Protein AF-A0A832JE76-F1 (afdb_monomer)

Secondary structure (DSSP, 8-state):
-B--SSS-EEEEEEEEEESSSTTPPPEES--SSS-TTEEESSTT----EEEETTEEEE-SS-PPEEESS--SSEEEEEEEE--TT-EEEEEETTTEEEEEE--TTS------

Structure (mmCIF, N/CA/C/O backbone):
data_AF-A0A832JE76-F1
#
_entry.id   AF-A0A832JE76-F1
#
loop_
_atom_site.group_PDB
_atom_site.id
_atom_site.type_symbol
_atom_site.label_atom_id
_atom_site.label_alt_id
_atom_site.label_comp_id
_atom_site.label_asym_id
_atom_site.label_entity_id
_atom_site.label_seq_id
_atom_site.pdbx_PDB_ins_code
_atom_site.Cartn_x
_atom_site.Cartn_y
_atom_site.Cartn_z
_atom_site.occupancy
_atom_site.B_iso_or_equiv
_atom_site.auth_seq_id
_atom_site.auth_comp_id
_atom_site.auth_asym_id
_atom_site.auth_atom_id
_atom_site.pdbx_PDB_model_num
ATOM 1 N N . MET A 1 1 ? -0.938 -5.854 4.646 1.00 96.62 1 MET A N 1
ATOM 2 C CA . MET A 1 1 ? 0.531 -5.787 4.488 1.00 96.62 1 MET A CA 1
ATOM 3 C C . MET A 1 1 ? 0.814 -5.365 3.062 1.00 96.62 1 MET A C 1
ATOM 5 O O . MET A 1 1 ? 0.077 -5.806 2.193 1.00 96.62 1 MET A O 1
ATOM 9 N N . LEU A 1 2 ? 1.823 -4.532 2.839 1.00 97.50 2 LEU A N 1
ATOM 10 C CA . LEU A 1 2 ? 2.368 -4.213 1.524 1.00 97.50 2 LEU A CA 1
ATOM 11 C C . LEU A 1 2 ? 3.797 -4.749 1.479 1.00 97.50 2 LEU A C 1
ATOM 13 O O . LEU A 1 2 ? 4.604 -4.401 2.349 1.00 97.50 2 LEU A O 1
ATOM 17 N N . GLN A 1 3 ? 4.081 -5.619 0.518 1.00 96.81 3 GLN A N 1
ATOM 18 C CA . GLN A 1 3 ? 5.404 -6.205 0.342 1.00 96.81 3 GLN A CA 1
ATOM 19 C C . GLN A 1 3 ? 6.373 -5.165 -0.230 1.00 96.81 3 GLN A C 1
ATOM 21 O O . GLN A 1 3 ? 6.029 -4.445 -1.170 1.00 96.81 3 GLN A O 1
ATOM 26 N N . GLY A 1 4 ? 7.571 -5.058 0.345 1.00 92.94 4 GLY A N 1
ATOM 27 C CA . GLY A 1 4 ? 8.523 -3.993 -0.001 1.00 92.94 4 GLY A CA 1
ATOM 28 C C . GLY A 1 4 ? 9.950 -4.446 -0.301 1.00 92.94 4 GLY A C 1
ATOM 29 O O . GLY A 1 4 ? 10.831 -3.600 -0.443 1.00 92.94 4 GLY A O 1
ATOM 30 N N . ASP A 1 5 ? 10.211 -5.748 -0.331 1.00 89.19 5 ASP A N 1
ATOM 31 C CA . ASP A 1 5 ? 11.561 -6.311 -0.396 1.00 89.19 5 ASP A CA 1
ATOM 32 C C . ASP A 1 5 ? 12.021 -6.702 -1.812 1.00 89.19 5 ASP A C 1
ATOM 34 O O . ASP A 1 5 ? 13.227 -6.823 -2.018 1.00 89.19 5 ASP A O 1
ATOM 38 N N . HIS A 1 6 ? 11.113 -6.838 -2.790 1.00 84.94 6 HIS A N 1
ATOM 39 C CA . HIS A 1 6 ? 11.440 -7.366 -4.127 1.00 84.94 6 HIS A CA 1
ATOM 40 C C . HIS A 1 6 ? 11.556 -6.313 -5.244 1.00 84.94 6 HIS A C 1
ATOM 42 O O . HIS A 1 6 ? 12.402 -6.472 -6.124 1.00 84.94 6 HIS A O 1
ATOM 48 N N . GLY A 1 7 ? 10.764 -5.236 -5.235 1.00 92.06 7 GLY A N 1
ATOM 49 C CA . GLY A 1 7 ? 10.779 -4.253 -6.322 1.00 92.06 7 GLY A CA 1
ATOM 50 C C . GLY A 1 7 ? 10.119 -2.910 -5.976 1.00 92.06 7 GLY A C 1
ATOM 51 O O . GLY A 1 7 ? 9.318 -2.837 -5.042 1.00 92.06 7 GLY A O 1
ATOM 52 N N . PRO A 1 8 ? 10.487 -1.820 -6.682 1.00 96.75 8 PRO A N 1
ATOM 53 C CA . PRO A 1 8 ? 9.903 -0.501 -6.460 1.00 96.75 8 PRO A CA 1
ATOM 54 C C . PRO A 1 8 ? 8.420 -0.494 -6.816 1.00 96.75 8 PRO A C 1
ATOM 56 O O . PRO A 1 8 ? 8.007 -1.102 -7.798 1.00 96.75 8 PRO A O 1
ATOM 59 N N . ILE A 1 9 ? 7.602 0.211 -6.047 1.00 98.06 9 ILE A N 1
ATOM 60 C CA . ILE A 1 9 ? 6.162 0.296 -6.300 1.00 98.06 9 ILE A CA 1
ATOM 61 C C . ILE A 1 9 ? 5.596 1.572 -5.696 1.00 98.06 9 ILE A C 1
ATOM 63 O O . ILE A 1 9 ? 6.127 2.098 -4.717 1.00 98.06 9 ILE A O 1
ATOM 67 N N . GLN A 1 10 ? 4.514 2.068 -6.282 1.00 98.25 10 GLN A N 1
ATOM 68 C CA . GLN A 1 10 ? 3.770 3.209 -5.767 1.00 98.25 10 GLN A CA 1
ATOM 69 C C . GLN A 1 10 ? 2.337 2.771 -5.501 1.00 98.25 10 GLN A C 1
ATOM 71 O O . GLN A 1 10 ? 1.743 2.074 -6.322 1.00 98.25 10 GLN A O 1
ATOM 76 N N . TYR A 1 11 ? 1.780 3.188 -4.370 1.00 98.44 11 TYR A N 1
ATOM 77 C CA . TYR A 1 11 ? 0.398 2.926 -3.995 1.00 98.44 11 TYR A CA 1
ATOM 78 C C . TYR A 1 11 ? -0.364 4.221 -3.745 1.00 98.44 11 TYR A C 1
ATOM 80 O O . TYR A 1 11 ? 0.161 5.180 -3.177 1.00 98.44 11 TYR A O 1
ATOM 88 N N . ARG A 1 12 ? -1.652 4.221 -4.083 1.00 97.94 12 ARG A N 1
ATOM 89 C CA . ARG A 1 12 ? -2.575 5.317 -3.773 1.00 97.94 12 ARG A CA 1
ATOM 90 C C . ARG A 1 12 ? -3.983 4.805 -3.516 1.00 97.94 12 ARG A C 1
ATOM 92 O O . ARG A 1 12 ? -4.282 3.630 -3.717 1.00 97.94 12 ARG A O 1
ATOM 99 N N . ASN A 1 13 ? -4.843 5.696 -3.023 1.00 97.81 13 ASN A N 1
ATOM 100 C CA . ASN A 1 13 ? -6.251 5.404 -2.737 1.00 97.81 13 ASN A CA 1
ATOM 101 C C . ASN A 1 13 ? -6.463 4.133 -1.890 1.00 97.81 13 ASN A C 1
ATOM 103 O O . ASN A 1 13 ? -7.455 3.429 -2.056 1.00 97.81 13 ASN A O 1
ATOM 107 N N . ILE A 1 14 ? -5.544 3.849 -0.956 1.00 98.38 14 ILE A N 1
ATOM 108 C CA . 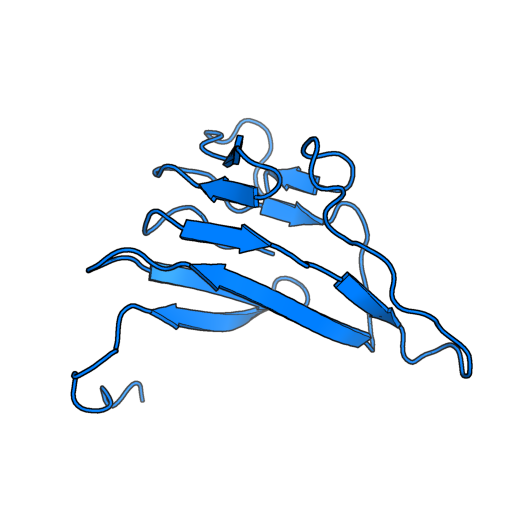ILE A 1 14 ? -5.637 2.684 -0.072 1.00 98.38 14 ILE A CA 1
ATOM 109 C C . ILE A 1 14 ? -6.732 2.943 0.961 1.00 98.38 14 ILE A C 1
ATOM 111 O O . ILE A 1 14 ? -6.580 3.788 1.850 1.00 98.38 14 ILE A O 1
ATOM 115 N N . ARG A 1 15 ? -7.842 2.215 0.864 1.00 97.88 15 ARG A N 1
ATOM 116 C CA . ARG A 1 15 ? -8.998 2.364 1.755 1.00 97.88 15 ARG A CA 1
ATOM 117 C C . ARG A 1 15 ? -9.667 1.026 2.017 1.00 97.88 15 ARG A C 1
ATOM 119 O O . ARG A 1 15 ? -9.660 0.131 1.178 1.00 97.88 15 ARG A O 1
ATOM 126 N N . ILE A 1 16 ? -10.264 0.911 3.192 1.00 97.44 16 ILE A N 1
ATOM 127 C CA . ILE A 1 16 ? -10.886 -0.312 3.684 1.00 97.44 16 ILE A CA 1
ATOM 128 C C . ILE A 1 16 ? -12.318 -0.035 4.126 1.00 97.44 16 ILE A C 1
ATOM 130 O O . ILE A 1 16 ? -12.606 1.015 4.697 1.00 97.44 16 ILE A O 1
ATOM 134 N N . ARG A 1 17 ? -13.220 -0.981 3.888 1.00 96.94 17 ARG A N 1
ATOM 135 C CA . ARG A 1 17 ? -14.594 -0.948 4.383 1.00 96.94 17 ARG A CA 1
ATOM 136 C C . ARG A 1 17 ? -14.854 -2.212 5.203 1.00 96.94 17 ARG A C 1
ATOM 138 O O . ARG A 1 17 ? -14.946 -3.286 4.610 1.00 96.94 17 ARG A O 1
ATOM 145 N N . PRO A 1 18 ? -14.935 -2.116 6.539 1.00 95.25 18 PRO A N 1
ATOM 146 C CA . PRO A 1 18 ? -15.337 -3.235 7.386 1.00 95.25 18 PRO A CA 1
ATOM 147 C C . PRO A 1 18 ? -16.714 -3.779 7.002 1.00 95.25 18 PRO A C 1
ATOM 149 O O . PRO A 1 18 ? -17.597 -2.996 6.669 1.00 95.25 18 PRO A O 1
ATOM 152 N N . LEU A 1 19 ? -16.912 -5.094 7.080 1.00 94.06 19 LEU A N 1
ATOM 153 C CA . LEU A 1 19 ? -18.191 -5.732 6.738 1.00 94.06 19 LEU A CA 1
ATOM 154 C C . LEU A 1 19 ? -19.037 -6.115 7.958 1.00 94.06 19 LEU A C 1
ATOM 156 O O . LEU A 1 19 ? -20.226 -6.362 7.817 1.00 94.06 19 LEU A O 1
ATOM 160 N N . TRP A 1 20 ? -18.469 -6.086 9.165 1.00 87.38 20 TRP A N 1
ATOM 161 C CA . TRP A 1 20 ? -19.198 -6.364 10.413 1.00 87.38 20 TRP A CA 1
ATOM 162 C C . 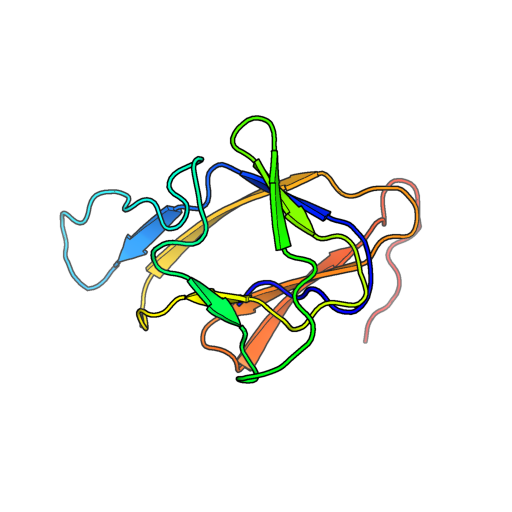TRP A 1 20 ? -20.106 -5.214 10.883 1.00 87.38 20 TRP A C 1
ATOM 164 O O . TRP A 1 20 ? -20.718 -5.298 11.946 1.00 87.38 20 TRP A O 1
ATOM 174 N N . LYS A 1 21 ? -20.164 -4.107 10.135 1.00 84.62 21 LYS A N 1
ATOM 175 C CA . LYS A 1 21 ? -21.033 -2.961 10.414 1.00 84.62 21 LYS A CA 1
ATOM 176 C C . LYS A 1 21 ? -21.795 -2.614 9.137 1.00 84.62 21 LYS A C 1
ATOM 178 O O . LYS A 1 21 ? -21.183 -2.225 8.149 1.00 84.62 21 LYS A O 1
ATOM 183 N N . GLU A 1 22 ? -23.117 -2.742 9.196 1.00 75.00 22 GLU A N 1
ATOM 184 C CA . GLU A 1 22 ? -24.042 -2.681 8.052 1.00 75.00 22 GLU A CA 1
ATOM 185 C C . GLU A 1 22 ? -23.932 -1.371 7.244 1.00 75.00 22 GLU A C 1
ATOM 187 O O . GLU A 1 22 ? -23.977 -1.387 6.018 1.00 75.00 22 GLU A O 1
ATOM 192 N N . GLU A 1 23 ? -23.642 -0.252 7.918 1.00 82.62 23 GLU A N 1
ATOM 193 C CA . GLU A 1 23 ? -23.435 1.069 7.301 1.00 82.62 23 GLU A CA 1
ATOM 194 C C . GLU A 1 23 ? -21.975 1.558 7.381 1.00 82.62 23 GLU A C 1
ATOM 196 O O . GLU A 1 23 ? -21.690 2.747 7.557 1.00 82.62 23 GLU A O 1
ATOM 201 N N . ALA A 1 24 ? -20.994 0.654 7.321 1.00 84.88 24 ALA A N 1
ATOM 202 C CA . ALA A 1 24 ? -19.595 1.068 7.300 1.00 84.88 24 ALA A CA 1
ATOM 203 C C . ALA A 1 24 ? -19.260 1.849 6.016 1.00 84.88 24 ALA A C 1
ATOM 205 O O . ALA A 1 24 ? -19.327 1.325 4.905 1.00 84.88 24 ALA A O 1
ATOM 206 N N . GLY A 1 25 ? -18.828 3.100 6.174 1.00 94.56 25 GLY A N 1
ATOM 207 C CA . GLY A 1 25 ? -18.188 3.860 5.103 1.00 94.56 25 GLY A CA 1
ATOM 208 C C . GLY A 1 25 ? -16.760 3.380 4.815 1.00 94.56 25 GLY A C 1
ATOM 209 O O . GLY A 1 25 ? -16.158 2.631 5.588 1.00 94.56 25 GLY A O 1
ATOM 210 N N . TRP A 1 26 ? -16.194 3.849 3.702 1.00 96.75 26 TRP A N 1
ATOM 211 C CA . TRP A 1 26 ? -14.779 3.648 3.396 1.00 96.75 26 TRP A CA 1
ATOM 212 C C . TRP A 1 26 ? -13.894 4.443 4.358 1.00 96.75 26 TRP A C 1
ATOM 214 O O . TRP A 1 26 ? -14.071 5.646 4.535 1.00 96.75 26 TRP A O 1
ATOM 224 N N . ILE A 1 27 ? -12.906 3.770 4.936 1.00 95.50 27 ILE A N 1
ATOM 225 C CA . ILE A 1 27 ? -11.911 4.340 5.839 1.00 95.50 27 ILE A CA 1
ATOM 226 C C . ILE A 1 27 ? -10.579 4.404 5.083 1.00 95.50 27 ILE A C 1
ATOM 228 O O . ILE A 1 27 ? -10.106 3.357 4.629 1.00 95.50 27 ILE A O 1
ATOM 232 N N . PRO A 1 28 ? -9.944 5.579 4.939 1.00 97.31 28 PRO A N 1
ATOM 233 C CA . PRO A 1 28 ? -8.616 5.656 4.346 1.00 97.31 28 PRO A CA 1
ATOM 234 C C . PRO A 1 28 ? -7.610 4.923 5.241 1.00 97.31 28 PRO A C 1
ATOM 236 O O . PRO A 1 28 ? -7.531 5.181 6.441 1.00 97.31 28 PRO A O 1
ATOM 239 N N . LEU A 1 29 ? -6.849 3.998 4.655 1.00 97.94 29 LEU A N 1
ATOM 240 C CA . LEU A 1 29 ? -5.677 3.407 5.302 1.00 97.94 29 LEU A CA 1
ATOM 241 C C . LEU A 1 29 ? -4.434 4.262 5.063 1.00 97.94 29 LEU A C 1
ATOM 243 O O . LEU A 1 29 ? -3.551 4.286 5.907 1.00 97.94 29 LEU A O 1
ATOM 247 N N . PHE A 1 30 ? -4.366 4.976 3.940 1.00 98.25 30 PHE A N 1
ATOM 248 C CA . PHE A 1 30 ? -3.294 5.918 3.644 1.00 98.25 30 PHE A CA 1
ATOM 249 C C . PHE A 1 30 ? -3.834 7.347 3.598 1.00 98.25 30 PHE A C 1
ATOM 251 O O . PHE A 1 30 ? -4.859 7.614 2.972 1.00 98.25 30 PHE A O 1
ATOM 258 N N . ASN A 1 31 ? -3.143 8.266 4.273 1.00 97.31 31 ASN A N 1
ATOM 259 C CA . ASN A 1 31 ? -3.573 9.656 4.422 1.00 97.31 31 ASN A CA 1
ATOM 260 C C . ASN A 1 31 ? -3.011 10.598 3.338 1.00 97.31 31 ASN A C 1
ATOM 262 O O . ASN A 1 31 ? -3.347 11.784 3.339 1.00 97.31 31 ASN A O 1
ATOM 266 N N . GLY A 1 32 ? -2.159 10.097 2.434 1.00 97.25 32 GLY A N 1
ATOM 267 C CA . GLY A 1 32 ? -1.527 10.893 1.378 1.00 97.25 32 GLY A CA 1
ATOM 268 C C . GLY A 1 32 ? -0.444 11.860 1.867 1.00 97.25 32 GLY A C 1
ATOM 269 O O . GLY A 1 32 ? -0.054 12.745 1.108 1.00 97.25 32 GLY A O 1
ATOM 270 N N . LYS A 1 33 ? 0.001 11.753 3.125 1.00 97.88 33 LYS A N 1
ATOM 271 C CA . LYS A 1 33 ? 0.936 12.694 3.764 1.00 97.88 33 LYS A CA 1
ATOM 272 C C . LYS A 1 33 ? 2.134 12.003 4.405 1.00 97.88 33 LYS A C 1
ATOM 274 O O . LYS A 1 33 ? 3.254 12.461 4.228 1.00 97.88 33 LYS A O 1
ATOM 279 N N . ASP A 1 34 ? 1.899 10.928 5.146 1.00 97.94 34 ASP A N 1
ATOM 280 C CA . ASP A 1 34 ? 2.922 10.224 5.916 1.00 97.94 34 ASP A CA 1
ATOM 281 C C . ASP A 1 34 ? 2.510 8.762 6.179 1.00 97.94 34 ASP A C 1
ATOM 283 O O . ASP A 1 34 ? 1.516 8.263 5.647 1.00 97.94 34 ASP A O 1
ATOM 287 N N . LEU A 1 35 ? 3.304 8.060 6.992 1.00 97.62 35 LEU A N 1
ATOM 288 C CA . LEU A 1 35 ? 3.084 6.658 7.351 1.00 97.62 35 LEU A CA 1
ATOM 289 C C . LEU A 1 35 ? 2.221 6.478 8.613 1.00 97.62 35 LEU A C 1
ATOM 291 O O . LEU A 1 35 ? 2.201 5.386 9.173 1.00 97.62 35 LEU A O 1
ATOM 295 N N . THR A 1 36 ? 1.506 7.503 9.089 1.00 98.31 36 THR A N 1
ATOM 296 C CA . THR A 1 36 ? 0.604 7.358 10.246 1.00 98.31 36 THR A CA 1
ATOM 297 C C . THR A 1 36 ? -0.409 6.239 9.989 1.00 98.31 36 THR A C 1
ATOM 299 O O . THR A 1 36 ? -1.065 6.210 8.947 1.00 98.31 36 THR A O 1
ATOM 302 N N . GLY A 1 37 ? -0.551 5.310 10.941 1.00 97.88 37 GLY A N 1
ATOM 303 C CA . GLY A 1 37 ? -1.375 4.107 10.786 1.00 97.88 37 GLY A CA 1
ATOM 304 C C . GLY A 1 37 ? -0.640 2.912 10.169 1.00 97.88 37 GLY A C 1
ATOM 305 O O . GLY A 1 37 ? -1.238 1.839 10.024 1.00 97.88 37 GLY A O 1
ATOM 306 N N . TRP A 1 38 ? 0.644 3.068 9.843 1.00 98.19 38 TRP A N 1
ATOM 307 C CA . TRP A 1 38 ? 1.517 2.035 9.301 1.00 98.19 38 TRP A CA 1
ATOM 308 C C . TRP A 1 38 ? 2.789 1.891 10.125 1.00 98.19 38 TRP A C 1
ATOM 310 O O . TRP A 1 38 ? 3.310 2.837 10.705 1.00 98.19 38 TRP A O 1
ATOM 320 N N . ARG A 1 39 ? 3.343 0.684 10.112 1.00 97.56 39 ARG A N 1
ATOM 321 C CA . ARG A 1 39 ? 4.650 0.387 10.693 1.00 97.56 39 ARG A CA 1
ATOM 322 C C . ARG A 1 39 ? 5.388 -0.627 9.840 1.00 97.56 39 ARG A C 1
ATOM 324 O O . ARG A 1 39 ? 4.775 -1.413 9.116 1.00 97.56 39 ARG A O 1
ATOM 331 N N . LEU A 1 40 ? 6.707 -0.673 9.988 1.00 97.44 40 LEU A N 1
ATOM 332 C CA . LEU A 1 40 ? 7.481 -1.781 9.443 1.00 97.44 40 LEU A CA 1
ATOM 333 C C . LEU A 1 40 ? 7.042 -3.090 10.108 1.00 97.44 40 LEU A C 1
ATOM 335 O O . LEU A 1 40 ? 6.808 -3.159 11.322 1.00 97.44 40 LEU A O 1
ATOM 339 N N . ARG A 1 41 ? 6.945 -4.151 9.308 1.00 95.81 41 ARG A N 1
ATOM 340 C CA . ARG A 1 41 ? 6.600 -5.494 9.778 1.00 95.81 41 ARG A CA 1
ATOM 341 C C . ARG A 1 41 ? 7.610 -5.995 10.805 1.00 95.81 41 ARG A C 1
ATOM 343 O O . ARG A 1 41 ? 7.207 -6.515 11.845 1.00 95.81 41 ARG A O 1
ATOM 350 N N . ARG A 1 42 ? 8.902 -5.789 10.530 1.00 94.81 42 ARG A N 1
ATOM 351 C CA . ARG A 1 42 ? 10.021 -6.042 11.442 1.00 94.81 42 ARG A CA 1
ATOM 352 C C . ARG A 1 42 ? 10.501 -4.722 12.046 1.00 94.81 42 ARG A C 1
ATOM 354 O O . ARG A 1 42 ? 10.983 -3.850 11.326 1.00 94.81 42 ARG A O 1
ATOM 361 N N . ALA A 1 43 ? 10.408 -4.599 13.368 1.00 93.06 43 ALA A N 1
ATOM 362 C CA . ALA A 1 43 ? 10.976 -3.464 14.091 1.00 93.06 43 ALA A CA 1
ATOM 363 C C . ALA A 1 43 ? 12.498 -3.379 13.860 1.00 93.06 43 ALA A C 1
ATOM 365 O O . ALA A 1 43 ? 13.185 -4.402 13.867 1.00 93.06 43 ALA A O 1
ATOM 366 N N . GLY A 1 44 ? 13.009 -2.170 13.609 1.00 93.12 44 GLY A N 1
ATOM 367 C CA . GLY A 1 44 ? 14.420 -1.9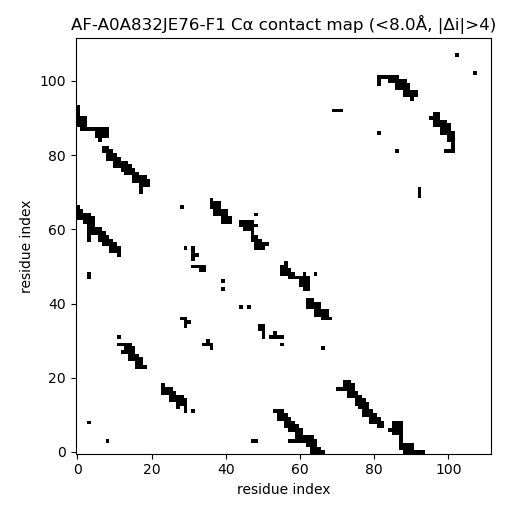38 13.263 1.00 93.12 44 GLY A CA 1
ATOM 368 C C . GLY A 1 44 ? 14.834 -2.431 11.869 1.00 93.12 44 GLY A C 1
ATOM 369 O O . GLY A 1 44 ? 16.018 -2.413 11.544 1.00 93.12 44 GLY A O 1
ATOM 370 N N . GLY A 1 45 ? 13.887 -2.896 11.048 1.00 94.31 45 GLY A N 1
ATOM 371 C CA . GLY A 1 45 ? 14.142 -3.244 9.655 1.00 94.31 45 GLY A CA 1
ATOM 372 C C . GLY A 1 45 ? 14.480 -2.018 8.799 1.00 94.31 45 GLY A C 1
ATOM 373 O O . GLY A 1 45 ? 14.175 -0.883 9.164 1.00 94.31 45 GLY A O 1
ATOM 374 N N . ARG A 1 46 ? 15.106 -2.242 7.637 1.00 95.75 46 ARG A N 1
ATOM 375 C CA . ARG A 1 46 ? 15.371 -1.167 6.668 1.00 95.75 46 ARG A CA 1
ATOM 376 C C . ARG A 1 46 ? 14.043 -0.581 6.184 1.00 95.75 46 ARG A C 1
ATOM 378 O O . ARG A 1 46 ? 13.154 -1.344 5.806 1.00 95.75 46 ARG A O 1
ATOM 385 N N . ASN A 1 47 ? 13.932 0.746 6.193 1.00 96.81 47 ASN A N 1
ATOM 386 C CA . ASN A 1 47 ? 12.785 1.461 5.649 1.00 96.81 47 ASN A CA 1
ATOM 387 C C . ASN A 1 47 ? 13.132 2.046 4.277 1.00 96.81 47 ASN A C 1
ATOM 389 O O . ASN A 1 47 ? 13.976 2.934 4.197 1.00 96.81 47 ASN A O 1
ATOM 393 N N . GLY A 1 48 ? 12.476 1.560 3.229 1.00 97.12 48 GLY A N 1
ATOM 394 C CA . GLY A 1 48 ? 12.476 2.161 1.896 1.00 97.12 48 GLY A CA 1
ATOM 395 C C . GLY A 1 48 ? 11.148 2.834 1.544 1.00 97.12 48 GLY A C 1
ATOM 396 O O . GLY A 1 48 ? 10.946 3.179 0.385 1.00 97.12 48 GLY A O 1
ATOM 397 N N . TRP A 1 49 ? 10.229 2.985 2.505 1.00 98.06 49 TRP A N 1
ATOM 398 C CA . TRP A 1 49 ? 8.930 3.619 2.293 1.00 98.06 49 TRP A CA 1
ATOM 399 C C . TRP A 1 49 ? 8.997 5.131 2.525 1.00 98.06 49 TRP A C 1
ATOM 401 O O . TRP A 1 49 ? 9.427 5.587 3.590 1.00 98.06 49 TRP A O 1
ATOM 411 N N . SER A 1 50 ? 8.509 5.895 1.552 1.00 98.06 50 SER A N 1
ATOM 412 C CA . SER A 1 50 ? 8.366 7.353 1.574 1.00 98.06 50 SER A CA 1
ATOM 413 C C . SER A 1 50 ? 6.974 7.766 1.081 1.00 98.06 50 SER A C 1
ATOM 415 O O . SER A 1 50 ? 6.194 6.946 0.591 1.00 98.06 50 SER A O 1
ATOM 417 N N . VAL A 1 51 ? 6.640 9.049 1.234 1.00 98.38 51 VAL A N 1
ATOM 418 C CA . VAL A 1 51 ? 5.450 9.642 0.615 1.00 98.38 51 VAL A CA 1
ATOM 419 C C . VAL A 1 51 ? 5.890 10.717 -0.364 1.00 98.38 51 VAL A C 1
ATOM 421 O O . VAL A 1 51 ? 6.542 11.684 0.028 1.00 98.38 51 VAL A O 1
ATOM 424 N N . GLU A 1 52 ? 5.506 10.563 -1.626 1.00 98.00 52 GLU A N 1
ATOM 425 C CA . GLU A 1 52 ? 5.844 11.479 -2.716 1.00 98.00 52 GLU A CA 1
ATOM 426 C C . GLU A 1 52 ? 4.584 11.749 -3.531 1.00 98.00 52 GLU A C 1
ATOM 428 O O . GLU A 1 52 ? 3.853 10.828 -3.869 1.00 98.00 52 GLU A O 1
ATOM 433 N N . ASN A 1 53 ? 4.274 13.017 -3.812 1.00 96.44 53 ASN A N 1
ATOM 434 C CA . ASN A 1 53 ? 3.094 13.400 -4.605 1.00 96.44 53 ASN A CA 1
ATOM 435 C C . ASN A 1 53 ? 1.759 12.782 -4.128 1.00 96.44 53 ASN A C 1
ATOM 437 O O . ASN A 1 53 ? 0.863 12.534 -4.930 1.00 96.44 53 ASN A O 1
ATOM 441 N N . ARG A 1 54 ? 1.599 12.595 -2.808 1.00 97.25 54 ARG A N 1
ATOM 442 C CA . ARG A 1 54 ? 0.449 11.918 -2.168 1.00 97.25 54 ARG A CA 1
ATOM 443 C C . ARG A 1 54 ? 0.320 10.428 -2.498 1.00 97.25 54 ARG A C 1
ATOM 445 O O . ARG A 1 54 ? -0.757 9.860 -2.322 1.00 97.25 54 ARG A O 1
ATOM 452 N N . GLU A 1 55 ? 1.405 9.800 -2.920 1.00 98.19 55 GLU A N 1
ATOM 453 C CA . GLU A 1 55 ? 1.517 8.369 -3.173 1.00 98.19 55 GLU A CA 1
ATOM 454 C C . GLU A 1 55 ? 2.498 7.756 -2.170 1.00 98.19 55 GLU A C 1
ATOM 456 O O . GLU A 1 55 ? 3.458 8.393 -1.733 1.00 98.19 55 GLU A O 1
ATOM 461 N N . LEU A 1 56 ? 2.218 6.526 -1.755 1.00 98.31 56 LEU A N 1
ATOM 462 C CA . LEU A 1 56 ? 3.091 5.744 -0.893 1.00 98.31 56 LEU A CA 1
ATOM 463 C C . LEU A 1 56 ? 4.096 5.014 -1.782 1.00 98.31 56 LEU A C 1
ATOM 465 O O . LEU A 1 56 ? 3.714 4.102 -2.516 1.00 98.31 56 LEU A O 1
ATOM 469 N N . VAL A 1 57 ? 5.360 5.416 -1.718 1.00 98.25 57 VAL A N 1
ATOM 470 C CA . VAL A 1 57 ? 6.427 4.930 -2.597 1.00 98.25 57 VAL A CA 1
ATOM 471 C C . VAL A 1 57 ? 7.324 3.967 -1.835 1.00 98.25 57 VAL A C 1
ATOM 473 O O . VAL A 1 57 ? 7.702 4.229 -0.695 1.00 98.25 57 VAL A O 1
ATOM 476 N N . ASN A 1 58 ? 7.675 2.850 -2.465 1.00 98.12 58 ASN A N 1
ATOM 477 C CA . ASN A 1 58 ? 8.712 1.941 -2.000 1.00 98.12 58 ASN A CA 1
ATOM 478 C C . ASN A 1 58 ? 9.943 2.030 -2.906 1.00 98.12 58 ASN A C 1
ATOM 480 O O . ASN A 1 58 ? 9.834 1.840 -4.118 1.00 98.12 58 ASN A O 1
ATOM 484 N N . THR A 1 59 ? 11.110 2.244 -2.299 1.00 95.81 59 THR A N 1
ATOM 485 C CA . THR A 1 59 ? 12.422 2.069 -2.929 1.00 95.81 59 THR A CA 1
ATOM 486 C C . THR A 1 59 ? 13.175 0.933 -2.220 1.00 95.81 59 THR A C 1
ATOM 488 O O . THR A 1 59 ? 13.678 1.135 -1.110 1.00 95.81 59 THR A O 1
ATOM 491 N N . PRO A 1 60 ? 13.257 -0.270 -2.820 1.00 91.31 60 PRO A N 1
ATOM 492 C CA . PRO A 1 60 ? 13.898 -1.423 -2.201 1.00 91.31 60 PRO A CA 1
ATOM 493 C C . PRO A 1 60 ? 15.415 -1.246 -2.005 1.00 91.31 60 PRO A C 1
ATOM 495 O O . PRO A 1 60 ? 16.052 -0.439 -2.684 1.00 91.31 60 PRO A O 1
ATOM 498 N N . PRO A 1 61 ? 16.034 -2.063 -1.132 1.00 92.56 61 PRO A N 1
ATOM 499 C CA . PRO A 1 61 ? 15.379 -3.068 -0.297 1.00 92.56 61 PRO A CA 1
ATOM 500 C C . PRO A 1 61 ? 14.673 -2.415 0.895 1.00 92.56 61 PRO A C 1
ATOM 502 O O . PRO A 1 61 ? 15.236 -1.549 1.564 1.00 92.56 61 PRO A O 1
ATOM 505 N N . SER A 1 62 ? 13.456 -2.861 1.197 1.00 95.56 62 SER A N 1
ATOM 506 C CA . SER A 1 62 ? 12.692 -2.410 2.358 1.00 95.56 62 SER A CA 1
ATOM 507 C C . SER A 1 62 ? 12.081 -3.588 3.096 1.00 95.56 62 SER A C 1
ATOM 509 O O . SER A 1 62 ? 11.805 -4.638 2.533 1.00 95.56 62 SER A O 1
ATOM 511 N N . THR A 1 63 ? 11.824 -3.390 4.380 1.00 96.69 63 THR A N 1
ATOM 512 C CA . THR A 1 63 ? 10.921 -4.251 5.140 1.00 96.69 63 THR A CA 1
ATOM 513 C C . THR A 1 63 ? 9.483 -3.996 4.691 1.00 96.69 63 THR A C 1
ATOM 515 O O . THR A 1 63 ? 9.126 -2.851 4.390 1.00 96.69 63 THR A O 1
ATOM 518 N N . ASP A 1 64 ? 8.648 -5.035 4.694 1.00 97.50 64 ASP A N 1
ATOM 519 C CA . ASP A 1 64 ? 7.209 -4.911 4.443 1.00 97.50 64 ASP A CA 1
ATOM 520 C C . ASP A 1 64 ? 6.559 -3.871 5.358 1.00 97.50 64 ASP A C 1
ATOM 522 O O . ASP A 1 64 ? 6.921 -3.732 6.534 1.00 97.50 64 ASP A O 1
ATOM 526 N N . LEU A 1 65 ? 5.538 -3.198 4.839 1.00 97.56 65 LEU A N 1
ATOM 527 C CA . LEU A 1 65 ? 4.712 -2.278 5.606 1.00 97.56 65 LEU A CA 1
ATOM 528 C C . LEU A 1 65 ? 3.431 -2.983 6.061 1.00 97.56 65 LEU A C 1
ATOM 530 O O . LEU A 1 65 ? 2.761 -3.678 5.295 1.00 97.56 65 LEU A O 1
ATOM 534 N N . VAL A 1 66 ? 3.053 -2.818 7.322 1.00 97.94 66 VAL A N 1
ATOM 535 C CA . VAL A 1 66 ? 1.804 -3.361 7.871 1.00 97.94 66 VAL A CA 1
ATOM 536 C C . VAL A 1 66 ? 0.995 -2.251 8.514 1.00 97.94 66 VAL A C 1
ATOM 538 O O . VAL A 1 66 ? 1.552 -1.318 9.086 1.00 97.94 66 VAL A O 1
ATOM 541 N N . THR A 1 67 ? -0.327 -2.360 8.427 1.00 97.81 67 THR A N 1
ATOM 542 C CA . THR A 1 67 ? -1.220 -1.475 9.170 1.00 97.81 67 THR A CA 1
ATOM 543 C C . THR A 1 67 ? -1.023 -1.703 10.667 1.00 97.81 67 THR A C 1
ATOM 545 O O . THR A 1 67 ? -0.840 -2.837 11.115 1.00 97.81 67 THR A O 1
ATOM 548 N N . GLU A 1 68 ? -1.081 -0.638 11.461 1.00 97.56 68 GLU A N 1
ATOM 549 C CA . GLU A 1 68 ? -1.085 -0.746 12.926 1.00 97.56 68 GLU A CA 1
ATOM 550 C C . GLU A 1 68 ? -2.369 -1.416 13.428 1.00 97.56 68 GLU A C 1
ATOM 552 O O . GLU A 1 68 ? -2.359 -2.165 14.403 1.00 97.56 68 GLU A O 1
ATOM 557 N N . ARG A 1 69 ? -3.475 -1.180 12.716 1.00 95.94 69 ARG A N 1
ATOM 558 C CA . ARG A 1 69 ? -4.780 -1.791 12.970 1.00 95.94 69 ARG A CA 1
ATOM 559 C C . ARG A 1 69 ? -4.882 -3.170 12.325 1.00 95.94 69 ARG A C 1
ATOM 561 O O . ARG A 1 69 ? -4.365 -3.398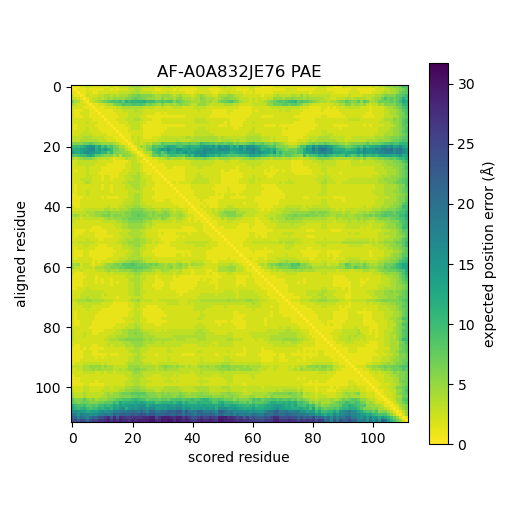 11.230 1.00 95.94 69 ARG A O 1
ATOM 568 N N . THR A 1 70 ? -5.629 -4.054 12.974 1.00 95.31 70 THR A N 1
ATOM 569 C CA . THR A 1 70 ? -6.050 -5.347 12.431 1.00 95.31 70 THR A CA 1
ATOM 570 C C . THR A 1 70 ? -7.494 -5.275 11.938 1.00 95.31 70 THR A C 1
ATOM 572 O O . THR A 1 70 ? -8.295 -4.470 12.416 1.00 95.31 70 THR A O 1
ATOM 575 N N . PHE A 1 71 ? -7.822 -6.109 10.952 1.00 93.81 71 PHE A N 1
ATOM 576 C CA . PHE A 1 71 ? -9.145 -6.163 10.336 1.00 93.81 71 PHE A CA 1
ATOM 577 C C . PHE A 1 71 ? -9.533 -7.621 10.080 1.00 93.81 71 PHE A C 1
ATOM 579 O O . PHE A 1 71 ? -8.676 -8.432 9.724 1.00 93.81 71 PHE A O 1
ATOM 586 N N . GLN A 1 72 ? -10.815 -7.936 10.268 1.00 92.75 72 GLN A N 1
ATOM 587 C CA . GLN A 1 72 ? -11.397 -9.245 9.963 1.00 92.75 72 GLN A CA 1
ATOM 588 C C . GLN A 1 72 ? -12.064 -9.215 8.588 1.00 92.75 72 GLN A C 1
ATOM 590 O O . GLN A 1 72 ? -11.350 -9.138 7.595 1.00 92.75 72 GLN A O 1
ATOM 595 N N . ASP A 1 73 ? -13.393 -9.225 8.522 1.00 95.62 73 ASP A N 1
ATOM 596 C CA . ASP A 1 73 ? -14.127 -9.185 7.262 1.00 95.62 73 ASP A CA 1
ATOM 597 C C . ASP A 1 73 ? -14.156 -7.757 6.714 1.00 95.62 73 ASP A C 1
ATOM 599 O O . ASP A 1 73 ? -14.642 -6.826 7.365 1.00 95.62 73 ASP A O 1
ATOM 603 N N . PHE A 1 74 ? -13.612 -7.556 5.516 1.00 96.62 74 PHE A N 1
ATOM 604 C CA . PHE A 1 74 ? -13.523 -6.240 4.894 1.00 96.62 74 PHE A CA 1
ATOM 605 C C . PHE A 1 74 ? -13.570 -6.311 3.370 1.00 96.62 74 PHE A C 1
ATOM 607 O O . PHE A 1 74 ? -13.242 -7.321 2.753 1.00 96.62 74 PHE A O 1
ATOM 614 N N . GLN A 1 75 ? -13.891 -5.176 2.760 1.00 97.12 75 GLN A N 1
ATOM 615 C CA . GLN A 1 75 ? -13.487 -4.862 1.396 1.00 97.12 75 GLN A CA 1
ATOM 616 C C . GLN A 1 75 ? -12.271 -3.946 1.417 1.00 97.12 75 GLN A C 1
ATOM 618 O O . GLN A 1 75 ? -12.193 -3.025 2.230 1.00 97.12 75 GLN A O 1
ATOM 623 N N . LEU A 1 76 ? -11.336 -4.188 0.507 1.00 97.94 76 LEU A N 1
ATOM 624 C CA . LEU A 1 76 ? -10.108 -3.420 0.364 1.00 97.94 76 LEU A CA 1
ATOM 625 C C . LEU A 1 76 ? -10.035 -2.865 -1.059 1.00 97.94 76 LEU A C 1
ATOM 627 O O . LEU A 1 76 ? -10.199 -3.605 -2.023 1.00 97.94 76 LEU A O 1
ATOM 631 N N . HIS A 1 77 ? -9.784 -1.564 -1.177 1.00 98.25 77 HIS A N 1
ATOM 632 C CA . HIS A 1 77 ? -9.466 -0.891 -2.435 1.00 98.25 77 HIS A CA 1
ATOM 633 C C . HIS A 1 77 ? -8.017 -0.425 -2.361 1.00 98.25 77 HIS A C 1
ATOM 635 O O . HIS A 1 77 ? -7.629 0.239 -1.396 1.00 98.25 77 HIS A O 1
ATOM 641 N N . VAL A 1 78 ? -7.236 -0.768 -3.382 1.00 98.19 78 VAL A N 1
ATOM 642 C CA . VAL A 1 78 ? -5.839 -0.360 -3.551 1.00 98.19 78 VAL A CA 1
ATOM 643 C C . VAL A 1 78 ? -5.629 -0.025 -5.019 1.00 98.19 78 VAL A C 1
ATOM 645 O O . VAL A 1 78 ? -6.022 -0.799 -5.887 1.00 98.19 78 VAL A O 1
ATOM 648 N N . GLU A 1 79 ? -4.995 1.109 -5.293 1.00 98.38 79 GLU A N 1
ATOM 649 C CA . GLU A 1 79 ? -4.439 1.420 -6.607 1.00 98.38 79 GLU A CA 1
ATOM 650 C C . GLU A 1 79 ? -2.919 1.393 -6.519 1.00 98.38 79 GLU A C 1
ATOM 652 O O . GLU A 1 79 ? -2.349 1.773 -5.493 1.00 98.38 79 GLU A O 1
ATOM 657 N N . PHE A 1 80 ? -2.269 0.962 -7.596 1.00 97.81 80 PHE A N 1
ATOM 658 C CA . PHE A 1 80 ? -0.819 0.884 -7.659 1.00 97.81 80 PHE A CA 1
ATOM 659 C C . PHE A 1 80 ? -0.284 1.260 -9.040 1.00 97.81 80 PHE A C 1
ATOM 661 O O . PHE A 1 80 ? -0.980 1.137 -10.049 1.00 97.81 80 PHE A O 1
ATOM 668 N N . VAL A 1 81 ? 0.975 1.690 -9.066 1.00 96.94 81 VAL A N 1
ATOM 669 C CA . VAL A 1 81 ? 1.793 1.830 -10.272 1.00 96.94 81 VAL A CA 1
ATOM 670 C C . VAL A 1 81 ? 3.015 0.941 -10.098 1.00 96.94 81 VAL A C 1
ATOM 672 O O . VAL A 1 81 ? 3.756 1.079 -9.122 1.00 96.94 81 VAL A O 1
ATOM 675 N N . ILE A 1 82 ? 3.210 0.024 -11.044 1.00 95.56 82 ILE A N 1
ATOM 676 C CA . ILE A 1 82 ? 4.310 -0.936 -11.037 1.00 95.56 82 ILE A CA 1
ATOM 677 C C . ILE A 1 82 ? 5.321 -0.602 -12.152 1.00 95.56 82 ILE A C 1
ATOM 679 O O . ILE A 1 82 ? 4.939 -0.544 -13.321 1.00 95.56 82 ILE A O 1
ATOM 683 N N . PRO A 1 83 ? 6.599 -0.340 -11.824 1.00 94.62 83 PRO A N 1
ATOM 684 C CA . PRO A 1 83 ? 7.668 -0.187 -12.808 1.00 94.62 83 PRO A CA 1
ATOM 685 C C . PRO A 1 83 ? 8.022 -1.509 -13.511 1.00 94.62 83 PRO A C 1
ATOM 687 O O . PRO A 1 83 ? 7.800 -2.581 -12.939 1.00 94.62 83 PRO A O 1
ATOM 690 N N . PRO A 1 84 ? 8.654 -1.451 -14.700 1.00 93.44 84 PRO A N 1
ATOM 691 C CA . PRO A 1 84 ? 9.102 -2.644 -15.413 1.00 93.44 84 PRO A CA 1
ATOM 692 C C . PRO A 1 84 ? 9.996 -3.549 -14.557 1.00 93.44 84 PRO A C 1
ATOM 694 O O . PRO A 1 84 ? 10.931 -3.080 -13.907 1.00 93.44 84 PRO A O 1
ATOM 697 N N . GLY A 1 85 ? 9.722 -4.853 -14.575 1.00 91.56 85 GLY A N 1
ATOM 698 C CA . GLY A 1 85 ? 10.486 -5.869 -13.843 1.00 91.56 85 GLY A CA 1
ATOM 699 C C . GLY A 1 85 ? 10.312 -5.855 -12.321 1.00 91.56 85 GLY A C 1
ATOM 700 O O . GLY A 1 85 ? 11.044 -6.564 -11.635 1.00 91.56 85 GLY A O 1
ATOM 701 N N . SER A 1 86 ? 9.378 -5.066 -11.787 1.00 95.19 86 SER A N 1
ATOM 702 C CA . SER A 1 86 ? 9.121 -4.998 -10.350 1.00 95.19 86 SER A CA 1
ATOM 703 C C . SER A 1 86 ? 8.186 -6.113 -9.856 1.00 95.19 86 SER A C 1
ATOM 705 O O . SER A 1 86 ? 7.528 -6.798 -10.641 1.00 95.19 86 SER A O 1
ATOM 707 N N . ASN A 1 87 ? 8.145 -6.296 -8.537 1.00 94.75 87 ASN A N 1
ATOM 708 C CA . ASN A 1 87 ? 7.320 -7.268 -7.832 1.00 94.75 87 ASN A CA 1
ATOM 709 C C . ASN A 1 87 ? 6.946 -6.713 -6.448 1.00 94.75 87 ASN A C 1
ATOM 711 O O . ASN A 1 87 ? 7.784 -6.143 -5.743 1.00 94.75 87 ASN A O 1
ATOM 715 N N . SER A 1 88 ? 5.680 -6.865 -6.077 1.00 96.94 88 SER A N 1
ATOM 716 C CA . SER A 1 88 ? 5.152 -6.555 -4.754 1.00 96.94 88 SER A CA 1
ATOM 717 C C . SER A 1 88 ? 3.905 -7.409 -4.492 1.00 96.94 88 SER A C 1
ATOM 719 O O . SER A 1 88 ? 3.536 -8.282 -5.277 1.00 96.94 88 SER A O 1
ATOM 721 N N . GLY A 1 89 ? 3.192 -7.118 -3.415 1.00 97.00 89 GLY A N 1
ATOM 722 C CA . GLY A 1 89 ? 2.004 -7.860 -3.049 1.00 97.00 89 GLY A CA 1
ATOM 723 C C . GLY A 1 89 ? 1.238 -7.212 -1.914 1.00 97.00 89 GLY A C 1
ATOM 724 O O . GLY A 1 89 ? 1.771 -6.460 -1.085 1.00 97.00 89 GLY A O 1
ATOM 725 N N . VAL A 1 90 ? -0.057 -7.511 -1.885 1.00 98.12 90 VAL A N 1
ATOM 726 C CA . VAL A 1 90 ? -0.962 -7.107 -0.813 1.00 98.12 90 VAL A CA 1
ATOM 727 C C . VAL A 1 90 ? -1.271 -8.333 0.034 1.00 98.12 90 VAL A C 1
ATOM 729 O O . VAL A 1 90 ? -2.045 -9.206 -0.352 1.00 98.12 90 VAL A O 1
ATOM 732 N N . GLY A 1 91 ? -0.681 -8.384 1.226 1.00 97.38 91 GLY A N 1
ATOM 733 C CA . GLY A 1 91 ? -0.930 -9.446 2.195 1.00 97.38 91 GLY A CA 1
ATOM 734 C C . GLY A 1 91 ? -2.187 -9.180 3.020 1.00 97.38 91 GLY A C 1
ATOM 735 O O . GLY A 1 91 ? -2.220 -8.246 3.837 1.00 97.38 91 GLY A O 1
ATOM 736 N N . LEU A 1 92 ? -3.192 -10.036 2.864 1.00 97.44 92 LEU A N 1
ATOM 737 C CA . LEU A 1 92 ? -4.406 -10.081 3.669 1.00 97.44 92 LEU A CA 1
ATOM 738 C C . LEU A 1 92 ? -4.131 -10.816 4.981 1.00 97.44 92 LEU A C 1
ATOM 740 O O . LEU A 1 92 ? -3.609 -11.934 4.995 1.00 97.44 92 LEU A O 1
ATOM 744 N N . GLN A 1 93 ? -4.445 -10.149 6.096 1.00 94.69 93 GLN A N 1
ATOM 745 C CA . GLN A 1 93 ? -4.292 -10.677 7.461 1.00 94.69 93 GLN A CA 1
ATOM 746 C C . GLN A 1 93 ? -2.886 -11.240 7.777 1.00 94.69 93 GLN A C 1
ATOM 748 O O . GLN A 1 93 ? -2.717 -12.037 8.695 1.00 94.69 93 GLN A O 1
ATOM 753 N N . GLY A 1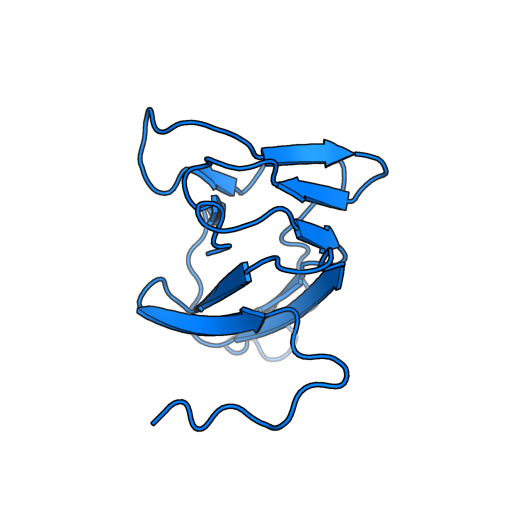 94 ? -1.865 -10.821 7.018 1.00 89.50 94 GLY A N 1
ATOM 754 C CA . GLY A 1 94 ? -0.490 -11.307 7.154 1.00 89.50 94 GLY A CA 1
ATOM 755 C C . GLY A 1 94 ? -0.288 -12.779 6.776 1.00 89.50 94 GLY A C 1
ATOM 756 O O . GLY A 1 94 ? 0.690 -13.369 7.227 1.00 89.50 94 GLY A O 1
ATOM 757 N N . ARG A 1 95 ? -1.208 -13.377 6.006 1.00 93.38 95 ARG A N 1
ATOM 758 C CA . ARG A 1 95 ? -1.189 -14.810 5.656 1.00 93.38 95 ARG A CA 1
ATOM 759 C C . ARG A 1 95 ? -1.333 -15.087 4.166 1.00 93.38 95 ARG A C 1
ATOM 761 O O . ARG A 1 95 ? -0.670 -15.988 3.670 1.00 93.38 95 ARG A O 1
ATOM 768 N N . TYR A 1 96 ? -2.199 -14.343 3.483 1.00 96.56 96 TYR A N 1
ATOM 769 C CA . TYR A 1 96 ? -2.579 -14.625 2.098 1.00 96.56 96 TYR A CA 1
ATOM 770 C C . TYR A 1 96 ? -2.190 -13.451 1.216 1.00 96.56 96 TYR A C 1
ATOM 772 O O . TYR A 1 96 ? -2.645 -12.333 1.451 1.00 96.56 96 TYR A O 1
ATOM 780 N N . GLU A 1 97 ? -1.335 -13.688 0.234 1.00 96.56 97 GLU A N 1
ATOM 781 C CA . GLU A 1 97 ? -0.844 -12.643 -0.654 1.00 96.56 97 GLU A CA 1
ATOM 782 C C . GLU A 1 97 ? -1.648 -12.589 -1.949 1.00 96.56 97 GLU A C 1
ATOM 784 O O . GLU A 1 97 ? -1.859 -13.604 -2.610 1.00 96.56 97 GLU A O 1
ATOM 789 N N . ILE A 1 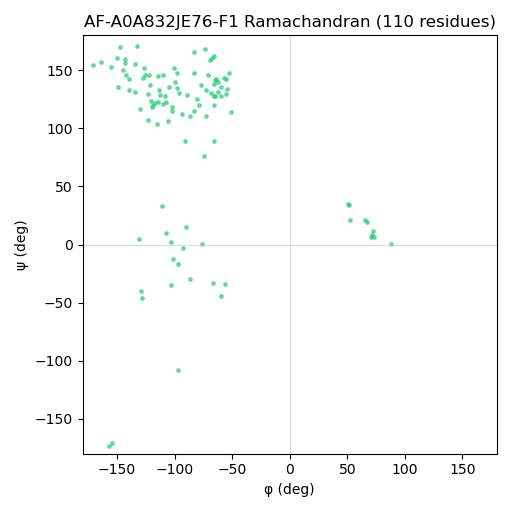98 ? -2.082 -11.384 -2.309 1.00 96.69 98 ILE A N 1
ATOM 790 C CA . ILE A 1 98 ? -2.507 -11.061 -3.667 1.00 96.69 98 ILE A CA 1
ATOM 791 C C . ILE A 1 98 ? -1.286 -10.479 -4.381 1.00 96.69 98 ILE A C 1
ATOM 793 O O . ILE A 1 98 ? -0.822 -9.394 -4.019 1.00 96.69 98 ILE A O 1
ATOM 797 N N . GLN A 1 99 ? -0.776 -11.212 -5.370 1.00 95.88 99 GLN A N 1
ATOM 798 C CA . GLN A 1 99 ? 0.430 -10.855 -6.117 1.00 95.88 99 GLN A CA 1
ATOM 799 C C . GLN A 1 99 ? 0.235 -9.580 -6.950 1.00 95.88 99 GLN A C 1
ATOM 801 O O . GLN A 1 99 ? -0.778 -9.426 -7.635 1.00 95.88 99 GLN A O 1
ATOM 806 N N . ILE A 1 100 ? 1.250 -8.713 -6.953 1.00 96.00 100 ILE A N 1
ATOM 807 C CA . ILE A 1 100 ? 1.412 -7.621 -7.917 1.00 96.00 100 ILE A CA 1
ATOM 808 C C . ILE A 1 100 ? 2.729 -7.851 -8.668 1.00 96.00 100 ILE A C 1
ATOM 810 O O . ILE A 1 100 ? 3.806 -7.895 -8.080 1.00 96.00 100 ILE A O 1
ATOM 814 N N . ASP A 1 101 ? 2.654 -8.028 -9.980 1.00 94.25 101 ASP A N 1
ATOM 815 C CA . ASP A 1 101 ? 3.802 -8.362 -10.824 1.00 94.25 101 ASP A CA 1
ATOM 816 C C . ASP A 1 101 ? 3.691 -7.635 -12.167 1.00 94.25 101 ASP A C 1
ATOM 818 O O . ASP A 1 101 ? 2.587 -7.428 -12.683 1.00 94.25 101 ASP A O 1
ATOM 822 N N . ASP A 1 102 ? 4.831 -7.235 -12.731 1.00 93.56 102 ASP A N 1
ATOM 823 C CA . ASP A 1 102 ? 4.903 -6.635 -14.064 1.00 93.56 102 ASP A CA 1
ATOM 824 C C . ASP A 1 102 ? 4.710 -7.714 -15.144 1.00 93.56 102 ASP A C 1
ATOM 826 O O . ASP A 1 102 ? 5.657 -8.206 -15.763 1.00 93.56 102 ASP A O 1
ATOM 830 N N . ALA A 1 103 ? 3.458 -8.129 -15.330 1.00 90.56 103 ALA A N 1
ATOM 831 C CA . ALA A 1 103 ? 3.067 -9.189 -16.256 1.00 90.56 103 ALA A CA 1
ATOM 832 C C . ALA A 1 103 ? 2.441 -8.669 -17.563 1.00 90.56 103 ALA A C 1
ATOM 834 O O . ALA A 1 103 ? 2.025 -9.470 -18.401 1.00 90.56 103 ALA A O 1
ATOM 835 N N . TYR A 1 104 ? 2.351 -7.349 -17.765 1.00 89.75 104 TYR A N 1
ATOM 836 C CA . TYR A 1 104 ? 1.725 -6.792 -18.967 1.00 89.75 104 TYR A CA 1
ATOM 837 C C . TYR A 1 104 ? 2.454 -7.258 -20.238 1.00 89.75 104 TYR A C 1
ATOM 839 O O . TYR A 1 104 ? 3.673 -7.145 -20.351 1.00 89.75 104 TYR A O 1
ATOM 847 N N . GLY A 1 105 ? 1.700 -7.804 -21.196 1.00 89.50 105 GLY A N 1
ATOM 848 C CA . GLY A 1 105 ? 2.243 -8.326 -22.454 1.00 89.50 105 GLY A CA 1
ATOM 849 C C . GLY A 1 105 ? 3.016 -9.645 -22.334 1.00 89.50 105 GLY A C 1
ATOM 850 O O . GLY A 1 105 ? 3.600 -10.087 -23.321 1.00 89.50 105 GLY A O 1
ATOM 851 N N . ARG A 1 106 ? 3.033 -10.283 -21.157 1.00 85.00 106 ARG A N 1
ATOM 852 C CA . ARG A 1 106 ? 3.607 -11.619 -20.961 1.00 85.00 106 ARG A CA 1
ATOM 853 C C . ARG A 1 106 ? 2.500 -12.663 -21.002 1.00 85.00 106 ARG A C 1
ATOM 855 O O . ARG A 1 106 ? 1.382 -12.407 -20.559 1.00 85.00 106 ARG A O 1
ATOM 862 N N . GLU A 1 107 ? 2.833 -13.849 -21.500 1.00 84.69 107 GLU A N 1
ATOM 863 C CA . GLU A 1 107 ? 1.963 -15.011 -21.332 1.00 84.69 107 GLU A CA 1
ATOM 864 C C . GLU A 1 107 ? 1.687 -15.232 -19.839 1.00 84.69 107 GLU A C 1
ATOM 866 O O . GLU A 1 107 ? 2.601 -15.034 -19.021 1.00 84.69 107 GLU A O 1
ATOM 871 N N . 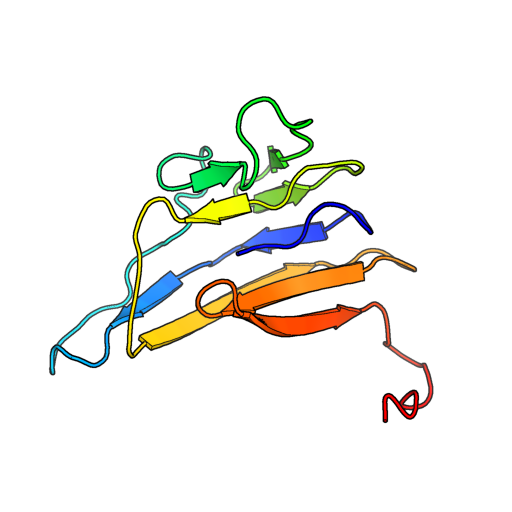PRO A 1 108 ? 0.464 -15.646 -19.461 1.00 78.38 108 PRO A N 1
ATOM 872 C CA . PRO A 1 108 ? 0.186 -16.063 -18.101 1.00 78.38 108 PRO A CA 1
ATOM 873 C C . PRO A 1 108 ? 1.226 -17.099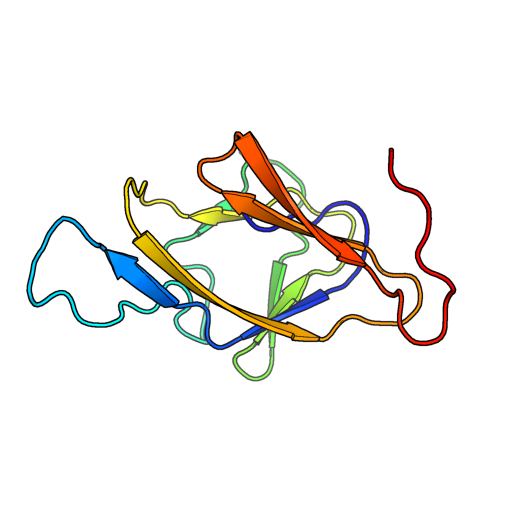 -17.689 1.00 78.38 108 PRO A C 1
ATOM 875 O O . PRO A 1 108 ? 1.307 -18.191 -18.254 1.00 78.38 108 PRO A O 1
ATOM 878 N N . ARG A 1 109 ? 2.063 -16.745 -16.713 1.00 68.62 109 ARG A N 1
ATOM 879 C CA . ARG A 1 109 ? 2.976 -17.720 -16.134 1.00 68.62 109 ARG A CA 1
ATOM 880 C C . ARG A 1 109 ? 2.109 -18.756 -15.423 1.00 68.62 109 ARG A C 1
ATOM 882 O O . ARG A 1 109 ? 1.273 -18.350 -14.611 1.00 68.62 109 ARG A O 1
ATOM 889 N N . PRO A 1 110 ? 2.275 -20.060 -15.696 1.00 66.56 110 PRO A N 1
ATOM 890 C CA . PRO A 1 110 ? 1.683 -21.080 -14.853 1.00 66.56 110 PRO A CA 1
ATOM 891 C C . PRO A 1 110 ? 2.375 -20.975 -13.492 1.00 66.56 110 PRO A C 1
ATOM 893 O O . PRO A 1 110 ? 3.430 -21.553 -13.264 1.00 66.56 110 PRO A O 1
ATOM 896 N N . HIS A 1 111 ? 1.833 -20.146 -12.605 1.00 53.62 111 HIS A N 1
ATOM 897 C CA . HIS A 1 111 ? 2.112 -20.248 -11.186 1.00 53.62 111 HIS A CA 1
ATOM 898 C C . HIS A 1 111 ? 1.056 -21.174 -10.591 1.00 53.62 111 HIS A C 1
ATOM 900 O O . HIS 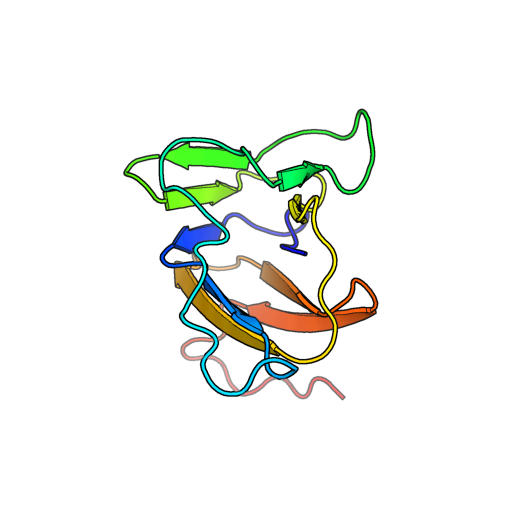A 1 111 ? -0.039 -20.765 -10.205 1.00 53.62 111 HIS A O 1
ATOM 906 N N . GLY A 1 112 ? 1.464 -22.443 -10.640 1.00 45.69 112 GLY A N 1
ATOM 907 C CA . GLY A 1 112 ? 0.989 -23.675 -10.031 1.00 45.69 112 GLY A CA 1
ATOM 908 C C . GLY A 1 112 ? 2.132 -24.669 -10.192 1.00 45.69 112 GLY A C 1
ATOM 909 O O . GLY A 1 112 ? 2.465 -24.952 -11.364 1.00 45.69 112 GLY A O 1
#

Radius of gyration: 14.42 Å; Cα contacts (8 Å, |Δi|>4): 247; chains: 1; bounding box: 39×37×36 Å

Mean predicted aligned error: 3.85 Å

Nearest PDB structures (foldseek):
  4lbq-assembly1_D  TM=1.919E-01  e=2.284E+00  Mus musculus
  4lbq-assembly2_C  TM=2.113E-01  e=2.552E+00  Mus musculus
  2yew-assembly1_F  TM=3.447E-01  e=9.156E+00  Barmah Forest virus
  7wc2-assembly1_E  TM=2.965E-01  e=9.156E+00  Getah virus

Solvent-accessible surface area (backbone atoms only — not comparable to full-atom values): 6495 Å² total; per-residue (Å²): 59,39,49,22,58,74,20,44,38,36,35,35,79,34,28,37,24,54,60,92,42,96,83,51,63,78,39,74,60,52,78,50,70,58,63,72,60,49,41,58,68,49,84,93,47,56,80,24,72,48,64,54,99,50,24,46,32,34,48,54,69,16,43,32,40,26,58,72,68,86,74,82,63,62,48,78,45,75,44,74,50,76,47,89,85,22,34,40,30,45,25,50,88,80,75,47,70,47,82,40,65,63,52,85,96,50,76,84,72,82,88,121

Sequence (112 aa):
MLQGDHGPIQYRNIRIRPLWKEEAGWIPLFNGKDLTGWRLRRAGGRNGWSVENRELVNTPPSTDLVTERTFQDFQLHVEFVIPPGSNSGVGLQGRYEIQIDDAYGREPRPHG

Foldseek 3Di:
DKFFAFFKKKKAPKWKFAPVDPPTDIDHCAPLQAQVQKDFPDPVWAAQWDRDRSITIHDDPTGGMDGPDAGDHMDIDMDMDGDPQTWMWDDHRVPDTDTDGPCPPHDPDPPD

pLDDT: mean 93.71, std 8.19, range [45.69, 98.44]